Protein AF-A0A8X6LMH9-F1 (afdb_monomer)

Foldseek 3Di:
DDPVVVVVVVQQPDFPDDDDPDPPDFDGDGNVCVVDPPNDGPPPDPVVVVVVPPPDPVVVVVVVVVVVVVVVVD

Sequence (74 aa):
MTILAEIENVLNHRPLTYVSDDVYDPEPLTPANFLLVGHKNDYPFNFSELLNNSITRESLLKRKYYQTKLLSQF

Structure (mmCIF, N/CA/C/O backbone):
data_AF-A0A8X6LMH9-F1
#
_entry.id   AF-A0A8X6LMH9-F1
#
loop_
_atom_site.group_PDB
_atom_site.id
_atom_site.type_symbol
_atom_site.label_atom_id
_atom_site.label_alt_id
_atom_site.label_comp_id
_atom_site.label_asym_id
_atom_site.label_entity_id
_atom_site.label_seq_id
_atom_site.pdbx_PDB_ins_code
_atom_site.Cartn_x
_atom_site.Cartn_y
_atom_site.Cartn_z
_atom_site.occupancy
_atom_site.B_iso_or_equiv
_atom_site.auth_seq_id
_atom_site.auth_comp_id
_atom_site.auth_asym_id
_atom_site.auth_atom_id
_atom_site.pdbx_PDB_model_num
ATOM 1 N N . MET A 1 1 ? -3.593 -15.552 16.874 1.00 69.94 1 MET A N 1
ATOM 2 C CA . MET A 1 1 ? -4.418 -15.111 15.731 1.00 69.94 1 MET A CA 1
ATOM 3 C C . MET A 1 1 ? -5.591 -14.313 16.263 1.00 69.94 1 MET A C 1
ATOM 5 O O . MET A 1 1 ? -6.221 -14.769 17.209 1.00 69.94 1 MET A O 1
ATOM 9 N N . THR A 1 2 ? -5.831 -13.118 15.729 1.00 94.81 2 THR A N 1
ATOM 10 C CA . THR A 1 2 ? -6.974 -12.259 16.087 1.00 94.81 2 THR A CA 1
ATOM 11 C C . THR A 1 2 ? -7.867 -12.077 14.860 1.00 94.81 2 THR A C 1
ATOM 13 O O . THR A 1 2 ? -7.388 -12.219 13.738 1.00 94.81 2 THR A O 1
ATOM 16 N N . ILE A 1 3 ? -9.140 -11.722 15.056 1.00 94.56 3 ILE A N 1
ATOM 17 C CA . ILE A 1 3 ? -10.078 -11.457 13.946 1.00 94.56 3 ILE A CA 1
ATOM 18 C C . ILE A 1 3 ? -9.549 -10.357 13.015 1.00 94.56 3 ILE A C 1
ATOM 20 O O . ILE A 1 3 ? -9.648 -10.467 11.800 1.00 94.56 3 ILE A O 1
ATOM 24 N N . LEU A 1 4 ? -8.923 -9.315 13.572 1.00 93.56 4 LEU A N 1
ATOM 25 C CA . LEU A 1 4 ? -8.309 -8.253 12.771 1.00 93.56 4 LEU A CA 1
ATOM 26 C C . LEU A 1 4 ? -7.156 -8.774 11.906 1.00 93.56 4 LEU A C 1
ATOM 28 O O . LEU A 1 4 ? -7.074 -8.399 10.743 1.00 93.56 4 LEU A O 1
ATOM 32 N N . ALA A 1 5 ? -6.319 -9.671 12.438 1.00 89.38 5 ALA A N 1
ATOM 33 C CA . ALA A 1 5 ? -5.230 -10.276 11.672 1.00 89.38 5 ALA A CA 1
ATOM 34 C C . ALA A 1 5 ? -5.749 -11.178 10.537 1.00 89.38 5 ALA A C 1
ATOM 36 O O . ALA A 1 5 ? -5.132 -11.259 9.481 1.00 89.38 5 ALA A O 1
ATOM 37 N N . GLU A 1 6 ? -6.890 -11.840 10.728 1.00 93.06 6 GLU A N 1
ATOM 38 C CA . GLU A 1 6 ? -7.531 -12.638 9.678 1.00 93.06 6 GLU A CA 1
ATOM 39 C C . GLU A 1 6 ? -8.122 -11.755 8.572 1.00 93.06 6 GLU A C 1
ATOM 41 O O . GLU A 1 6 ? -7.892 -12.011 7.391 1.00 93.06 6 GLU A O 1
ATOM 46 N N . ILE A 1 7 ? -8.818 -10.677 8.947 1.00 94.31 7 ILE A N 1
ATOM 47 C CA . ILE A 1 7 ? -9.345 -9.689 7.996 1.00 94.31 7 ILE A CA 1
ATOM 48 C C . ILE A 1 7 ? -8.205 -9.067 7.189 1.00 94.31 7 ILE A C 1
ATOM 50 O O . ILE A 1 7 ? -8.283 -8.998 5.964 1.00 94.31 7 ILE A O 1
ATOM 54 N N . GLU A 1 8 ? -7.139 -8.642 7.865 1.00 90.38 8 GLU A N 1
ATOM 55 C CA . GLU A 1 8 ? -5.946 -8.093 7.227 1.00 90.38 8 GLU A CA 1
ATOM 56 C C . GLU A 1 8 ? -5.329 -9.100 6.253 1.00 90.38 8 GLU A C 1
ATOM 58 O O . GLU A 1 8 ? -5.028 -8.747 5.115 1.00 90.38 8 GLU A O 1
ATOM 63 N N . ASN A 1 9 ? -5.216 -10.367 6.656 1.00 89.81 9 ASN A N 1
ATOM 64 C CA . ASN A 1 9 ? -4.704 -11.421 5.793 1.00 89.81 9 ASN A CA 1
ATOM 65 C C . ASN A 1 9 ? -5.563 -11.590 4.531 1.00 89.81 9 ASN A C 1
ATOM 67 O O . ASN A 1 9 ? -5.028 -11.605 3.426 1.00 89.81 9 ASN A O 1
ATOM 71 N N . VAL A 1 10 ? -6.889 -11.663 4.667 1.00 93.00 10 VAL A N 1
ATOM 72 C CA . VAL A 1 10 ? -7.802 -11.810 3.521 1.00 93.00 10 VAL A CA 1
ATOM 73 C C . VAL A 1 10 ? -7.740 -10.597 2.591 1.00 93.00 10 VAL A C 1
ATOM 75 O O . VAL A 1 10 ? -7.723 -10.757 1.371 1.00 93.00 10 VAL A O 1
ATOM 78 N N . LEU A 1 11 ? -7.698 -9.385 3.146 1.00 91.56 11 LEU A N 1
ATOM 79 C CA . LEU A 1 11 ? -7.613 -8.160 2.352 1.00 91.56 11 LEU A CA 1
ATOM 80 C C . LEU A 1 11 ? -6.275 -8.052 1.617 1.00 91.56 11 LEU A C 1
ATOM 82 O O . LEU A 1 11 ? -6.260 -7.709 0.438 1.00 91.56 11 LEU A O 1
ATOM 86 N N . ASN A 1 12 ? -5.169 -8.387 2.280 1.00 90.31 12 ASN A N 1
ATOM 87 C CA . ASN A 1 12 ? -3.838 -8.256 1.700 1.00 90.31 12 ASN A CA 1
ATOM 88 C C . ASN A 1 12 ? -3.542 -9.282 0.601 1.00 90.31 12 ASN A C 1
ATOM 90 O O . ASN A 1 12 ? -2.703 -8.997 -0.246 1.00 90.31 12 ASN A O 1
ATOM 94 N N . HIS A 1 13 ? -4.240 -10.423 0.581 1.00 89.31 13 HIS A N 1
ATOM 95 C CA . HIS A 1 13 ? -4.123 -11.437 -0.476 1.00 89.31 13 HIS A CA 1
ATOM 96 C C . HIS A 1 13 ? -5.125 -11.248 -1.623 1.00 89.31 13 HIS A C 1
ATOM 98 O O . HIS A 1 13 ? -5.102 -12.006 -2.591 1.00 89.31 13 HIS A O 1
ATOM 104 N N . ARG A 1 14 ? -6.035 -10.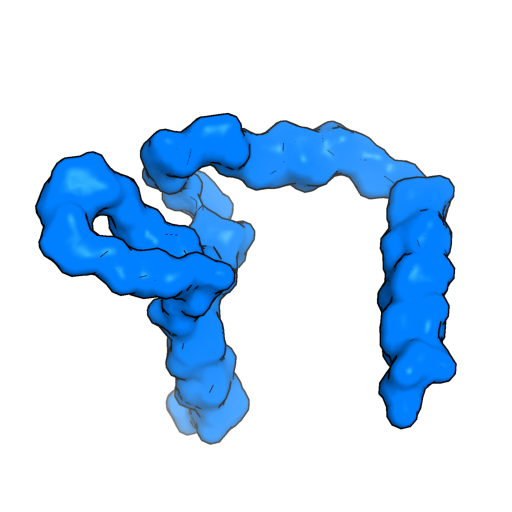268 -1.542 1.00 91.50 14 ARG A N 1
ATOM 105 C CA . ARG A 1 14 ? -6.976 -10.016 -2.636 1.00 91.50 14 ARG A CA 1
ATOM 106 C C . ARG A 1 14 ? -6.276 -9.325 -3.808 1.00 91.50 14 ARG A C 1
ATOM 108 O O . ARG A 1 14 ? -5.538 -8.367 -3.586 1.00 91.50 14 ARG A O 1
ATOM 115 N N . PRO A 1 15 ? -6.556 -9.741 -5.052 1.00 90.88 15 PRO A N 1
ATOM 116 C CA . PRO A 1 15 ? -6.024 -9.065 -6.221 1.00 90.88 15 PRO A CA 1
ATOM 117 C C . PRO A 1 15 ? -6.634 -7.661 -6.350 1.00 90.88 15 PRO A C 1
ATOM 119 O O . PRO A 1 15 ? -7.822 -7.448 -6.095 1.00 90.88 15 PRO A O 1
ATOM 122 N N . LEU A 1 16 ? -5.799 -6.695 -6.732 1.00 86.06 16 LEU A N 1
ATOM 123 C CA . LEU A 1 16 ? -6.176 -5.304 -7.003 1.00 86.06 16 LEU A CA 1
ATOM 124 C C . LEU A 1 16 ? -6.782 -5.116 -8.398 1.00 86.06 16 LEU A C 1
ATOM 126 O O . LEU A 1 16 ? -7.373 -4.076 -8.683 1.00 86.06 16 LEU A O 1
ATOM 130 N N . THR A 1 17 ? -6.616 -6.111 -9.264 1.00 82.88 17 THR A N 1
ATOM 131 C CA . THR A 1 17 ? -7.164 -6.170 -10.618 1.00 82.88 17 THR A CA 1
ATOM 132 C C . THR A 1 17 ? -7.991 -7.440 -10.782 1.00 82.88 17 THR A C 1
ATOM 134 O O . THR A 1 17 ? -8.000 -8.315 -9.916 1.00 82.88 17 THR A O 1
ATOM 137 N N . TYR A 1 18 ? -8.699 -7.558 -11.902 1.00 84.62 18 TYR A N 1
ATOM 138 C CA . TYR A 1 18 ? -9.318 -8.829 -12.262 1.00 84.62 18 TYR A CA 1
ATOM 139 C C . TYR A 1 18 ? -8.245 -9.904 -12.446 1.00 84.62 18 TYR A C 1
ATOM 141 O O . TYR A 1 18 ? -7.138 -9.613 -12.905 1.00 84.62 18 TYR A O 1
ATOM 149 N N . VAL A 1 19 ? -8.585 -11.131 -12.057 1.00 84.31 19 VAL A N 1
ATOM 150 C CA . VAL A 1 19 ? -7.772 -12.309 -12.354 1.00 84.31 19 VAL A CA 1
ATOM 151 C C . VAL A 1 19 ? -8.073 -12.687 -13.797 1.00 84.31 19 VAL A C 1
ATOM 153 O O . VAL A 1 19 ? -9.239 -12.873 -14.144 1.00 84.31 19 VAL A O 1
ATOM 156 N N . SER A 1 20 ? -7.040 -12.713 -14.632 1.00 85.38 20 SER A N 1
ATOM 157 C CA . SER A 1 20 ? -7.142 -13.210 -16.001 1.00 85.38 20 SER A CA 1
ATOM 158 C C . SER A 1 20 ? -7.073 -14.733 -15.999 1.00 85.38 20 SER A C 1
ATOM 160 O O . SER A 1 20 ? -6.361 -15.316 -15.182 1.00 85.38 20 SER A O 1
ATOM 162 N N . ASP A 1 21 ? -7.796 -15.365 -16.921 1.00 88.19 21 ASP A N 1
ATOM 163 C CA . ASP A 1 21 ? -7.676 -16.803 -17.182 1.00 88.19 21 ASP A CA 1
ATOM 164 C C . ASP A 1 21 ? -6.518 -17.114 -18.157 1.00 88.19 21 ASP A C 1
ATOM 166 O O . ASP A 1 21 ? -6.219 -18.283 -18.411 1.00 88.19 21 ASP A O 1
ATOM 170 N N . ASP A 1 22 ? -5.873 -16.086 -18.727 1.00 89.94 22 ASP A N 1
ATOM 171 C CA . ASP A 1 22 ? -4.713 -16.252 -19.604 1.00 89.94 22 ASP A CA 1
ATOM 172 C C . ASP A 1 22 ? -3.466 -16.637 -18.791 1.00 89.94 22 ASP A C 1
ATOM 174 O O . ASP A 1 22 ? -3.069 -15.961 -17.846 1.00 89.94 22 ASP A O 1
ATOM 178 N N . VAL A 1 23 ? -2.820 -17.733 -19.186 1.00 84.56 23 VAL A N 1
ATOM 179 C CA . VAL A 1 23 ? -1.623 -18.281 -18.530 1.00 84.56 23 VAL A CA 1
ATOM 180 C C . VAL A 1 23 ? -0.369 -17.455 -18.845 1.00 84.56 23 VAL A C 1
ATOM 182 O O . VAL A 1 23 ? 0.634 -17.563 -18.141 1.00 84.56 23 VAL A O 1
ATOM 185 N N . TYR A 1 24 ? -0.401 -16.647 -19.908 1.00 86.12 24 TYR A N 1
ATOM 186 C CA . TYR A 1 24 ? 0.697 -15.747 -20.262 1.00 86.12 24 TYR A CA 1
ATOM 187 C C . TYR A 1 24 ? 0.626 -14.403 -19.534 1.00 86.12 24 TYR A C 1
ATOM 189 O O . TYR A 1 24 ? 1.606 -13.654 -19.561 1.00 86.12 24 TYR A O 1
ATOM 197 N N . ASP A 1 25 ? -0.502 -14.100 -18.886 1.00 83.19 25 ASP A N 1
ATOM 198 C CA . ASP A 1 25 ? -0.632 -12.890 -18.090 1.00 83.19 25 ASP A CA 1
ATOM 199 C C . ASP A 1 25 ? 0.169 -13.005 -16.781 1.00 83.19 25 ASP A C 1
ATOM 201 O O . ASP A 1 25 ? 0.270 -14.082 -16.184 1.00 83.19 25 ASP A O 1
ATOM 205 N N . PRO A 1 26 ? 0.760 -11.894 -16.308 1.00 81.62 26 PRO A N 1
ATOM 206 C CA . PRO A 1 26 ? 1.460 -11.880 -15.033 1.00 81.62 26 PRO A CA 1
ATOM 207 C C . PRO A 1 26 ? 0.492 -12.115 -13.869 1.00 81.62 26 PRO A C 1
ATOM 209 O O . PRO A 1 26 ? -0.689 -11.763 -13.930 1.00 81.62 26 PRO A O 1
ATOM 212 N N . GLU A 1 27 ? 1.020 -12.646 -12.764 1.00 81.94 27 GLU A N 1
ATOM 213 C CA . GLU A 1 27 ? 0.242 -12.831 -11.539 1.00 81.94 27 GLU A CA 1
ATOM 214 C C . GLU A 1 27 ? -0.36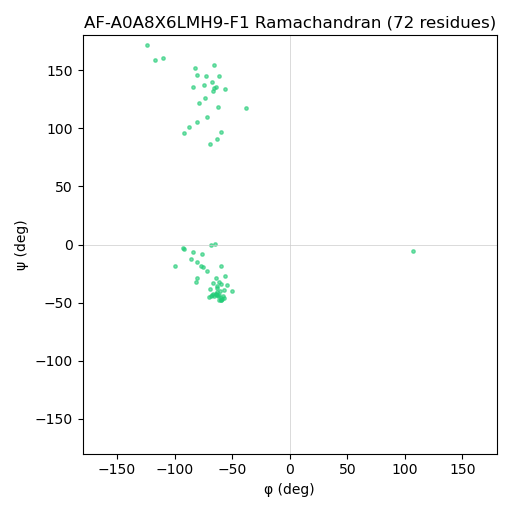5 -11.488 -11.075 1.00 81.94 27 GLU A C 1
ATOM 216 O O . GLU A 1 27 ? 0.330 -10.460 -11.060 1.00 81.94 27 GLU A O 1
ATOM 221 N N . PRO A 1 28 ? -1.659 -11.457 -10.706 1.00 84.81 28 PRO A N 1
ATOM 222 C CA . PRO A 1 28 ? -2.316 -10.224 -10.311 1.00 84.81 28 PRO A CA 1
ATOM 223 C C . PRO A 1 28 ? -1.694 -9.644 -9.037 1.00 84.81 28 PRO A C 1
ATOM 225 O O . PRO A 1 28 ? -1.471 -10.335 -8.045 1.00 84.81 28 PRO A O 1
ATOM 228 N N . LEU A 1 29 ? -1.470 -8.330 -9.043 1.00 83.94 29 LEU A N 1
ATOM 229 C CA . LEU A 1 29 ? -0.923 -7.616 -7.891 1.00 83.94 29 LEU A CA 1
ATOM 230 C C . LEU A 1 29 ? -1.908 -7.633 -6.717 1.00 83.94 29 LEU A C 1
ATOM 232 O O . LEU A 1 29 ? -3.072 -7.265 -6.875 1.00 83.94 29 LEU A O 1
ATOM 236 N N . THR A 1 30 ? -1.425 -7.967 -5.523 1.00 86.56 30 THR A N 1
ATOM 237 C CA . THR A 1 30 ? -2.166 -7.866 -4.254 1.00 86.56 30 THR A CA 1
ATOM 238 C C . THR A 1 30 ? -1.585 -6.747 -3.378 1.00 86.56 30 THR A C 1
ATOM 240 O O . THR A 1 30 ? -0.432 -6.350 -3.577 1.00 8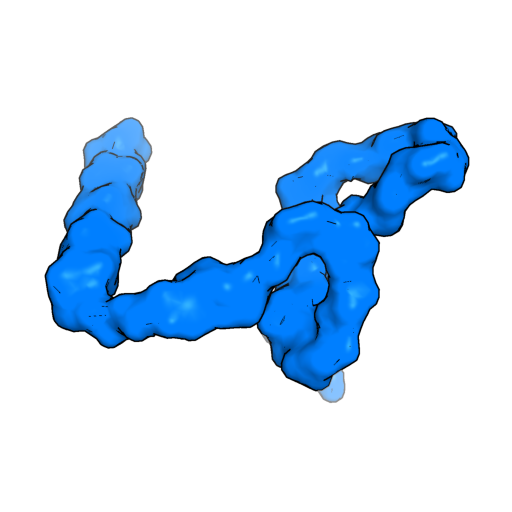6.56 30 THR A O 1
ATOM 243 N N . PRO A 1 31 ? -2.319 -6.213 -2.380 1.00 88.25 31 PRO A N 1
ATOM 244 C CA . PRO A 1 31 ? -1.742 -5.265 -1.428 1.00 88.25 31 PRO A CA 1
ATOM 245 C C . PRO A 1 31 ? -0.478 -5.790 -0.725 1.00 88.25 31 PRO A C 1
ATOM 247 O O . PRO A 1 31 ? 0.451 -5.013 -0.493 1.00 88.25 31 PRO A O 1
ATOM 250 N N . ALA A 1 32 ? -0.398 -7.097 -0.436 1.00 86.56 32 ALA A N 1
ATOM 251 C CA . ALA A 1 32 ? 0.770 -7.713 0.197 1.00 86.56 32 ALA A CA 1
ATOM 252 C C . ALA A 1 32 ? 2.060 -7.538 -0.622 1.00 86.56 32 ALA A C 1
ATOM 254 O O . ALA A 1 32 ? 3.127 -7.334 -0.037 1.00 86.56 32 ALA A O 1
ATOM 255 N N . ASN A 1 33 ? 1.969 -7.531 -1.960 1.00 81.4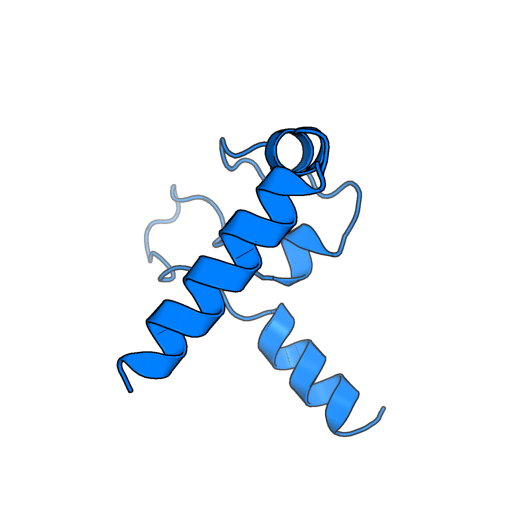4 33 ASN A N 1
ATOM 256 C CA . ASN A 1 33 ? 3.117 -7.325 -2.852 1.00 81.44 33 ASN A CA 1
ATOM 257 C C . ASN A 1 33 ? 3.822 -5.972 -2.629 1.00 81.44 33 ASN A C 1
ATOM 259 O O . ASN A 1 33 ? 4.971 -5.821 -3.038 1.00 81.44 33 ASN A O 1
ATOM 263 N N . PHE A 1 34 ? 3.159 -5.001 -1.987 1.00 76.00 34 PHE A N 1
ATOM 264 C CA . PHE A 1 34 ? 3.729 -3.688 -1.650 1.00 76.00 34 PHE A CA 1
ATOM 265 C C . PHE A 1 34 ? 4.204 -3.569 -0.203 1.00 76.00 34 PHE A C 1
ATOM 267 O O . PHE A 1 34 ? 4.968 -2.660 0.115 1.00 76.00 34 PHE A O 1
ATOM 274 N N . LEU A 1 35 ? 3.747 -4.456 0.681 1.00 76.75 35 LEU A N 1
ATOM 275 C CA . LEU A 1 35 ? 4.167 -4.482 2.084 1.00 76.75 35 LEU A CA 1
ATOM 276 C C . LEU A 1 35 ? 5.518 -5.189 2.248 1.00 76.75 35 LEU A C 1
ATOM 278 O O . LEU A 1 35 ? 6.284 -4.875 3.160 1.00 76.75 35 LEU A O 1
ATOM 282 N N . LEU A 1 36 ? 5.821 -6.132 1.354 1.00 69.00 36 LEU A N 1
ATOM 283 C CA . LEU A 1 36 ? 7.050 -6.916 1.373 1.00 69.00 36 LEU A CA 1
ATOM 284 C C . LEU A 1 36 ? 8.170 -6.192 0.614 1.00 69.00 36 LEU A C 1
ATOM 286 O O . LEU A 1 36 ? 8.259 -6.229 -0.614 1.00 69.00 36 LEU A O 1
ATOM 290 N N . VAL A 1 37 ? 9.065 -5.546 1.361 1.00 58.12 37 VAL A 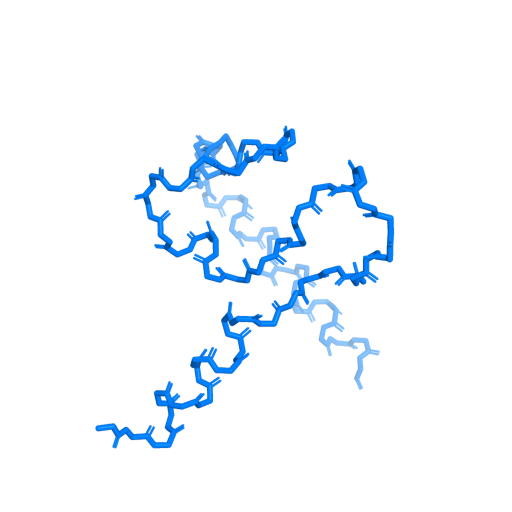N 1
ATOM 291 C CA . VAL A 1 37 ? 10.275 -4.927 0.804 1.00 58.12 37 VAL A CA 1
ATOM 292 C C . VAL A 1 37 ? 11.153 -6.012 0.171 1.00 58.12 37 VAL A C 1
ATOM 294 O O . VAL A 1 37 ? 11.621 -6.915 0.859 1.00 58.12 37 VAL A O 1
ATOM 297 N N . GLY A 1 38 ? 11.392 -5.918 -1.140 1.00 58.62 38 GLY A N 1
ATOM 298 C CA . GLY A 1 38 ? 12.270 -6.832 -1.882 1.00 58.62 38 GLY A CA 1
ATOM 299 C C . GLY A 1 38 ? 11.561 -7.824 -2.808 1.00 58.62 38 GLY A C 1
ATOM 300 O O . GLY A 1 38 ? 12.246 -8.503 -3.574 1.00 58.62 38 GLY A O 1
ATOM 301 N N . HIS A 1 39 ? 10.223 -7.878 -2.806 1.00 61.25 39 HIS A N 1
ATOM 302 C CA . HIS A 1 39 ? 9.484 -8.644 -3.811 1.00 61.25 39 HIS A CA 1
ATOM 303 C C . HIS A 1 39 ? 9.569 -7.921 -5.163 1.00 61.25 39 HIS A C 1
ATOM 305 O O . HIS A 1 39 ? 9.027 -6.829 -5.342 1.00 61.25 39 HIS A O 1
ATOM 311 N N . LYS A 1 40 ? 10.306 -8.501 -6.115 1.00 57.72 40 LYS A N 1
ATOM 312 C CA . LYS A 1 40 ? 10.353 -8.004 -7.492 1.00 57.72 40 LYS A CA 1
ATOM 313 C C . LYS A 1 40 ? 9.108 -8.521 -8.197 1.00 57.72 40 LYS A C 1
ATOM 315 O O . LYS A 1 40 ? 9.023 -9.707 -8.477 1.00 57.72 40 LYS A O 1
ATOM 320 N N . ASN A 1 41 ? 8.135 -7.648 -8.422 1.00 60.59 41 ASN A N 1
ATOM 321 C CA . ASN A 1 41 ? 7.024 -7.973 -9.304 1.00 60.59 41 ASN A CA 1
ATOM 322 C C . ASN A 1 41 ? 7.478 -7.677 -10.738 1.00 60.59 41 ASN A C 1
ATOM 324 O O . ASN A 1 41 ? 8.051 -6.614 -10.979 1.00 60.59 41 ASN A O 1
ATOM 328 N N . ASP A 1 42 ? 7.191 -8.578 -11.676 1.00 61.38 42 ASP A N 1
ATOM 329 C CA . ASP A 1 42 ? 7.497 -8.400 -13.108 1.00 61.38 42 ASP A CA 1
ATOM 330 C C . ASP A 1 42 ? 6.647 -7.301 -13.769 1.00 61.38 42 ASP A C 1
ATOM 332 O O . ASP A 1 42 ? 6.783 -6.993 -14.953 1.00 61.38 42 ASP A O 1
ATOM 336 N N . TYR A 1 43 ? 5.767 -6.674 -12.989 1.00 62.38 43 TYR A N 1
ATOM 337 C CA . TYR A 1 43 ? 4.982 -5.541 -13.427 1.00 62.38 43 TYR A CA 1
ATOM 338 C C . TYR A 1 43 ? 5.895 -4.335 -13.713 1.00 62.38 43 TYR A C 1
ATOM 340 O O . TYR A 1 43 ? 6.720 -3.978 -12.869 1.00 62.38 43 TYR A O 1
ATOM 348 N N . PRO A 1 44 ? 5.705 -3.620 -14.840 1.00 57.97 44 PRO A N 1
ATOM 349 C CA . PRO A 1 44 ? 6.543 -2.483 -15.249 1.00 57.97 44 PRO A CA 1
ATOM 350 C C . PRO A 1 44 ? 6.471 -1.275 -14.302 1.00 57.97 44 PRO A C 1
ATOM 352 O O . PRO A 1 44 ? 7.107 -0.250 -14.539 1.00 57.97 44 PRO A O 1
ATOM 355 N N . PHE A 1 45 ? 5.693 -1.370 -13.226 1.00 56.91 45 PHE A N 1
ATOM 356 C CA . PHE A 1 45 ? 5.558 -0.324 -12.237 1.00 56.91 45 PHE A CA 1
ATOM 357 C C . PHE A 1 45 ? 6.585 -0.544 -11.126 1.00 56.91 45 PHE A C 1
ATOM 359 O O . PHE A 1 45 ? 6.357 -1.301 -10.180 1.00 56.91 45 PHE A O 1
ATOM 366 N N . ASN A 1 46 ? 7.729 0.134 -11.218 1.00 58.78 46 ASN A N 1
ATOM 367 C CA . ASN A 1 46 ? 8.669 0.196 -10.110 1.00 58.78 46 ASN A CA 1
ATOM 368 C C . ASN A 1 46 ? 8.024 1.049 -9.004 1.00 58.78 46 ASN A C 1
ATOM 370 O O . ASN A 1 46 ? 8.181 2.263 -8.954 1.00 58.78 46 ASN A O 1
ATOM 374 N N . PHE A 1 47 ? 7.217 0.437 -8.134 1.00 56.78 47 PHE A N 1
ATOM 375 C CA . PHE A 1 47 ? 6.573 1.142 -7.018 1.00 56.78 47 PHE A CA 1
ATOM 376 C C . PHE A 1 47 ? 7.593 1.853 -6.124 1.00 56.78 47 PHE A C 1
ATOM 378 O O . PHE A 1 47 ? 7.281 2.891 -5.544 1.00 56.78 47 PHE A O 1
ATOM 385 N N . SER A 1 48 ? 8.827 1.349 -6.068 1.00 56.38 48 SER A N 1
ATOM 386 C CA . SER A 1 48 ? 9.943 2.026 -5.416 1.00 56.38 48 SER A CA 1
ATOM 387 C C . SER A 1 48 ? 10.249 3.381 -6.058 1.00 56.38 48 SER A C 1
ATOM 389 O O . SER A 1 48 ? 10.607 4.293 -5.337 1.00 56.38 48 SER A O 1
ATOM 391 N N . GLU A 1 49 ? 10.051 3.570 -7.362 1.00 57.81 49 GLU A N 1
ATOM 392 C CA . GLU A 1 49 ? 10.139 4.871 -8.045 1.00 57.81 49 GLU A CA 1
ATOM 393 C C . GLU A 1 49 ? 8.985 5.809 -7.640 1.00 57.81 49 GLU A C 1
ATOM 395 O O . GLU A 1 49 ? 9.197 6.992 -7.380 1.00 57.81 49 GLU A O 1
ATOM 400 N N . LEU A 1 50 ? 7.774 5.266 -7.464 1.00 55.94 50 LEU A N 1
ATOM 401 C CA . LEU A 1 50 ? 6.609 5.984 -6.923 1.00 55.94 50 LEU A CA 1
ATOM 402 C C . LEU A 1 50 ? 6.835 6.458 -5.474 1.00 55.94 50 LEU A C 1
ATOM 404 O O . LEU A 1 50 ? 6.396 7.547 -5.110 1.00 55.94 50 LEU A O 1
ATOM 408 N N . LEU A 1 51 ? 7.514 5.641 -4.661 1.00 56.62 51 LEU A N 1
ATOM 409 C CA . LEU A 1 51 ? 7.880 5.937 -3.270 1.00 56.62 51 LEU A CA 1
ATOM 410 C C . LEU A 1 51 ? 9.139 6.818 -3.162 1.00 56.62 51 LEU A C 1
ATOM 412 O O . LEU A 1 51 ? 9.241 7.626 -2.240 1.00 56.62 51 LEU A O 1
ATOM 416 N N . ASN A 1 52 ? 10.076 6.681 -4.105 1.00 57.06 52 ASN A N 1
ATOM 417 C CA . ASN A 1 52 ? 11.308 7.470 -4.200 1.00 57.06 52 ASN A CA 1
ATOM 418 C C . ASN A 1 52 ? 11.071 8.870 -4.760 1.00 57.06 52 ASN A C 1
ATOM 420 O O . ASN A 1 52 ? 11.913 9.746 -4.556 1.00 57.06 52 ASN A O 1
ATOM 424 N N . ASN A 1 53 ? 9.938 9.109 -5.428 1.00 57.97 53 ASN A N 1
ATOM 425 C CA . ASN A 1 53 ? 9.441 10.459 -5.646 1.00 57.97 53 ASN A CA 1
ATOM 426 C C . ASN A 1 53 ? 9.208 11.077 -4.272 1.00 57.97 53 ASN A C 1
ATOM 428 O O . ASN A 1 53 ? 8.200 10.811 -3.619 1.00 57.97 53 ASN A O 1
ATOM 432 N N . SER A 1 54 ? 10.202 11.847 -3.826 1.00 58.22 54 SER A N 1
ATOM 433 C CA . SER A 1 54 ? 10.301 12.426 -2.493 1.00 58.22 54 SER A CA 1
ATOM 434 C C . SER A 1 54 ? 8.927 12.873 -2.020 1.00 58.22 54 SER A C 1
ATOM 436 O O . SER A 1 54 ? 8.306 13.731 -2.651 1.00 58.22 54 SER A O 1
ATOM 438 N N . ILE A 1 55 ? 8.437 12.273 -0.940 1.00 67.62 55 ILE A N 1
ATOM 439 C CA . ILE A 1 55 ? 7.168 12.642 -0.326 1.00 67.62 55 ILE A CA 1
ATOM 440 C C . ILE A 1 55 ? 7.310 14.090 0.157 1.00 67.62 55 ILE A C 1
ATOM 442 O O . ILE A 1 55 ? 7.776 14.361 1.262 1.00 67.62 55 ILE A O 1
ATOM 446 N N . THR A 1 56 ? 6.960 15.050 -0.696 1.00 79.12 56 THR A N 1
ATOM 447 C CA . THR A 1 56 ? 6.990 16.467 -0.346 1.00 79.12 56 THR A CA 1
ATOM 448 C C . THR A 1 56 ? 5.716 16.821 0.405 1.00 79.12 56 THR A C 1
ATOM 450 O O . THR A 1 56 ? 4.650 16.236 0.180 1.00 79.12 56 THR A O 1
ATOM 453 N N . ARG A 1 57 ? 5.790 17.834 1.271 1.00 81.25 57 ARG A N 1
ATOM 454 C CA . ARG A 1 57 ? 4.611 18.394 1.947 1.00 81.25 57 ARG A CA 1
ATOM 455 C C . ARG A 1 57 ? 3.486 18.714 0.953 1.00 81.25 57 ARG A C 1
ATOM 457 O O . ARG A 1 57 ? 2.323 18.444 1.237 1.00 81.25 57 ARG A O 1
ATOM 464 N N . GLU A 1 58 ? 3.831 19.247 -0.213 1.00 85.75 58 GLU A N 1
ATOM 465 C CA . GLU A 1 58 ? 2.886 19.600 -1.276 1.00 85.75 58 GLU A CA 1
ATOM 466 C C . GLU A 1 58 ? 2.189 18.373 -1.868 1.00 85.75 58 GLU A C 1
ATOM 468 O O . GLU A 1 58 ? 0.964 18.378 -2.013 1.00 85.75 58 GLU A O 1
ATOM 473 N N . SER A 1 59 ? 2.935 17.294 -2.136 1.00 80.44 59 SER A N 1
ATOM 474 C CA . SER A 1 59 ? 2.358 16.037 -2.633 1.00 80.44 59 SER A CA 1
ATOM 475 C C . SER A 1 59 ? 1.349 15.441 -1.639 1.00 80.44 59 SER A C 1
ATOM 477 O O . SER A 1 59 ? 0.255 15.021 -2.029 1.00 80.44 59 SER A O 1
ATOM 479 N N . LEU A 1 60 ? 1.654 15.501 -0.336 1.00 80.31 60 LEU A N 1
ATOM 480 C CA . LEU A 1 60 ? 0.772 15.032 0.733 1.00 80.31 60 LEU A CA 1
ATOM 481 C C . LEU A 1 60 ? -0.490 15.888 0.865 1.00 80.31 60 LEU A C 1
ATOM 483 O O . LEU A 1 60 ? -1.587 15.341 1.004 1.00 80.31 60 LEU A O 1
ATOM 487 N N . LEU A 1 61 ? -0.354 17.216 0.799 1.00 91.19 61 LEU A N 1
ATOM 488 C CA . LEU A 1 61 ? -1.488 18.141 0.845 1.00 91.19 61 LEU A CA 1
ATOM 489 C C . LEU A 1 61 ? -2.423 17.933 -0.351 1.00 91.19 61 LEU A C 1
ATOM 491 O O . LEU A 1 61 ? -3.638 17.849 -0.168 1.00 91.19 61 LEU A O 1
ATOM 495 N N . LYS A 1 62 ? -1.862 17.771 -1.555 1.00 85.56 62 LYS A N 1
ATOM 496 C CA . LYS A 1 62 ? -2.627 17.486 -2.775 1.00 85.56 62 LYS A CA 1
ATOM 497 C C . LYS A 1 62 ? -3.389 16.166 -2.661 1.00 85.56 62 LYS A C 1
ATOM 499 O O . LYS A 1 62 ? -4.574 16.119 -2.988 1.00 85.56 62 LYS A O 1
ATOM 504 N N . ARG A 1 63 ? -2.743 15.116 -2.137 1.00 84.12 63 ARG A N 1
ATOM 505 C CA . ARG A 1 63 ? -3.383 13.816 -1.888 1.00 84.12 63 ARG A CA 1
ATOM 506 C C . ARG A 1 63 ? -4.530 13.928 -0.881 1.00 84.12 63 ARG A C 1
ATOM 508 O O . ARG A 1 63 ? -5.622 13.444 -1.165 1.00 84.12 63 ARG A O 1
ATOM 515 N N . LYS A 1 64 ? -4.310 14.607 0.252 1.00 88.69 64 LYS A N 1
ATOM 516 C CA . LYS A 1 64 ? -5.342 14.822 1.282 1.00 88.69 64 LYS A CA 1
ATOM 517 C C . LYS A 1 64 ? -6.549 15.576 0.720 1.00 88.69 64 LYS A C 1
ATOM 519 O O . LYS A 1 64 ? -7.676 15.147 0.937 1.00 88.69 64 LYS A O 1
ATOM 524 N N . TYR A 1 65 ? -6.316 16.650 -0.037 1.00 94.06 65 TYR A N 1
ATOM 525 C CA . TYR A 1 65 ? -7.381 17.415 -0.690 1.00 94.06 65 TYR A CA 1
ATOM 526 C C . TYR A 1 65 ? -8.234 16.538 -1.618 1.00 94.06 65 TYR A C 1
ATOM 528 O O . TYR A 1 65 ? -9.464 16.575 -1.562 1.00 94.06 65 TYR A O 1
ATOM 536 N N . TYR A 1 66 ? -7.589 15.708 -2.442 1.00 90.94 66 TYR A N 1
ATOM 537 C CA . TYR A 1 66 ? -8.296 14.828 -3.372 1.00 90.94 66 TYR A CA 1
ATOM 538 C C . TYR A 1 66 ? -9.155 13.788 -2.645 1.00 90.94 66 TYR A C 1
ATOM 540 O O . TYR A 1 66 ? -10.311 13.590 -3.011 1.00 90.94 66 TYR A O 1
ATOM 548 N N . GLN A 1 67 ? -8.620 13.181 -1.580 1.00 88.06 67 GLN A N 1
ATOM 549 C CA . GLN A 1 67 ? -9.361 12.242 -0.733 1.00 88.06 67 GLN A CA 1
ATOM 550 C C . GLN A 1 67 ? -10.598 12.901 -0.119 1.00 88.06 67 GLN A C 1
ATOM 552 O O . GLN A 1 67 ? -11.693 12.353 -0.216 1.00 88.06 67 GLN A O 1
ATOM 557 N N . THR A 1 68 ? -10.452 14.105 0.447 1.00 90.75 68 THR A N 1
ATOM 558 C CA . THR A 1 68 ? -11.593 14.839 1.016 1.00 90.75 68 THR A CA 1
ATOM 559 C C . THR A 1 68 ? -1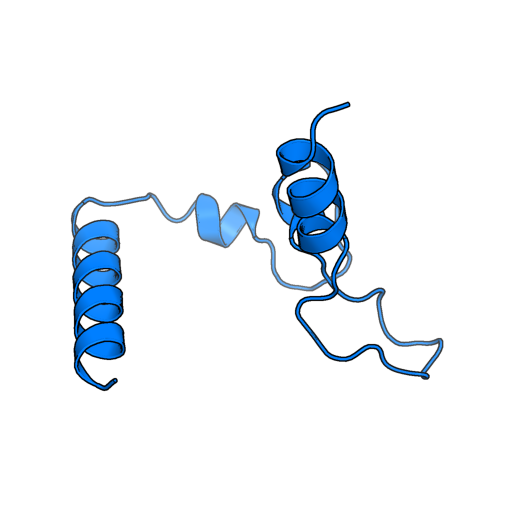2.634 15.208 -0.038 1.00 90.75 68 THR A C 1
ATOM 561 O O . THR A 1 68 ? -13.826 15.147 0.239 1.00 90.75 68 THR A O 1
ATOM 564 N N . LYS A 1 69 ? -12.202 15.541 -1.261 1.00 92.69 69 LYS A N 1
ATOM 565 C 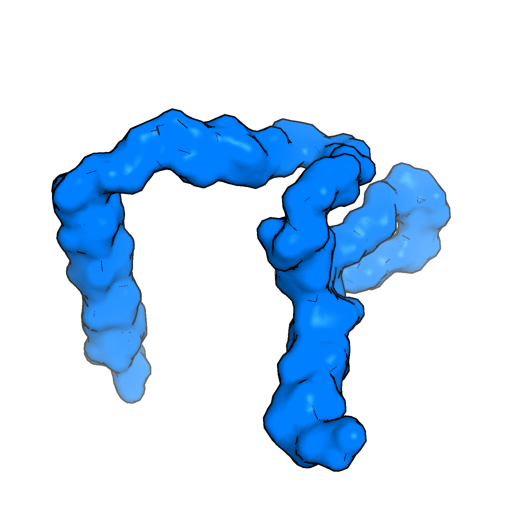CA . LYS A 1 69 ? -13.106 15.880 -2.363 1.00 92.69 69 LYS A CA 1
ATOM 566 C C . LYS A 1 69 ? -13.902 14.666 -2.847 1.00 92.69 69 LYS A C 1
ATOM 568 O O . LYS A 1 69 ? -15.106 14.787 -3.036 1.00 92.69 69 LYS A O 1
ATOM 573 N N . LEU A 1 70 ? -13.261 13.509 -3.015 1.00 90.88 70 LEU A N 1
ATOM 574 C CA . LEU A 1 70 ? -13.949 12.269 -3.394 1.00 90.88 70 LEU A CA 1
ATOM 575 C C . LEU A 1 70 ? -14.969 11.847 -2.336 1.00 90.88 70 LEU A C 1
ATOM 577 O O . LEU A 1 70 ? -16.098 11.525 -2.675 1.00 90.88 70 LEU A O 1
ATOM 581 N N . LEU A 1 71 ? -14.595 11.915 -1.056 1.00 87.50 71 LEU A N 1
ATOM 582 C CA . LEU A 1 71 ? -15.509 11.598 0.043 1.00 87.50 71 LEU A CA 1
ATOM 583 C C . LEU A 1 71 ? -16.691 12.569 0.128 1.00 87.50 71 LEU A C 1
ATOM 585 O O . LEU A 1 71 ? -17.754 12.162 0.560 1.00 87.50 71 LEU A O 1
ATOM 589 N N . SER A 1 72 ? -16.527 13.824 -0.302 1.00 86.12 72 SER A N 1
ATOM 590 C CA . SER A 1 72 ? -17.631 14.796 -0.349 1.00 86.12 72 SER A CA 1
ATOM 591 C C . SER A 1 72 ? -18.617 14.588 -1.506 1.00 86.12 72 SER A C 1
ATOM 593 O O . SER A 1 72 ? -19.613 15.301 -1.582 1.00 86.12 72 SER A O 1
ATOM 595 N N . GLN A 1 73 ? -18.320 13.679 -2.441 1.00 75.81 73 GLN A N 1
ATOM 596 C CA . GLN A 1 73 ? -19.197 13.347 -3.571 1.00 75.81 73 GLN A CA 1
ATOM 597 C C . GLN A 1 73 ? -20.133 12.163 -3.280 1.00 75.81 73 GLN A C 1
ATOM 599 O O . GLN A 1 73 ? -20.952 11.830 -4.135 1.00 75.81 73 GLN A O 1
ATOM 604 N N . PHE A 1 74 ? -20.012 11.554 -2.099 1.00 58.2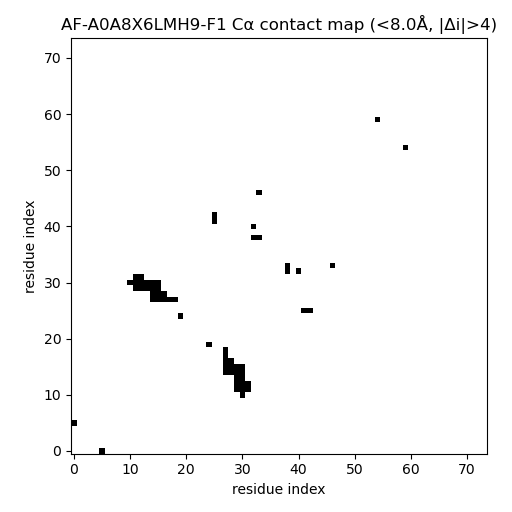8 74 PHE A N 1
ATOM 605 C CA . PHE A 1 74 ? -20.893 10.513 -1.569 1.00 58.28 74 PHE A CA 1
ATOM 606 C C . PHE A 1 74 ? -21.649 11.052 -0.352 1.00 58.28 74 PHE A C 1
ATOM 608 O O . PHE A 1 74 ? -22.775 10.563 -0.117 1.00 58.28 74 PHE A O 1
#

pLDDT: mean 78.89, std 13.27, range [55.94,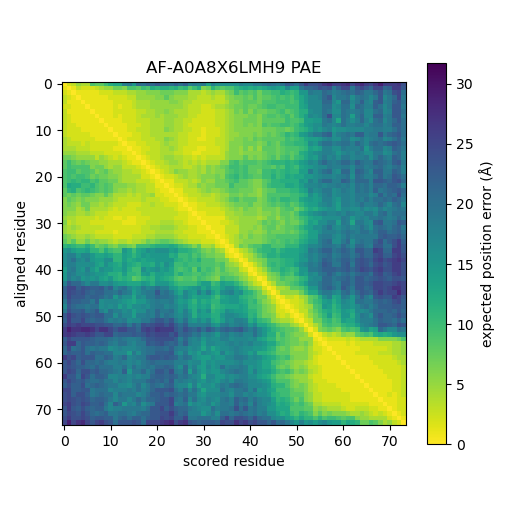 94.81]

Secondary structure (DSSP, 8-state):
--HHHHHHHHHHTS-SSPPPS-TTSPPPP-THHHHSTT---SSS--HHHHHHS---HHHHHHHHHHHHHHHTT-

Mean predicted aligned error: 11.96 Å

Solvent-accessible surface area (backbone atoms only — not comparable to full-atom values): 4764 Å² total; per-residue (Å²): 140,51,72,66,58,52,53,50,51,57,58,29,68,37,55,78,52,80,81,73,90,55,85,87,56,76,85,61,57,28,60,44,62,73,73,45,88,84,63,82,65,94,57,93,68,60,59,66,57,67,63,61,50,70,85,39,74,65,60,53,51,53,51,52,52,51,54,55,53,57,61,70,77,110

Organism: Trichonephila clavata (NCBI:txid2740835)

Radius of gyration: 16.07 Å; Cα contacts (8 Å, |Δi|>4): 30; chains: 1; bounding box: 33×38×36 Å